Protein AF-A0A7X8B0V2-F1 (afdb_monomer)

Sequence (85 aa):
MHMDRAIFDLRASVEATSLYILICALLDQGEERVTLNRAFQQWNGTREELMQAADELSRRGVVSFPRGSWGDDDPVRLESRESWR

Mean predicted aligned error: 4.07 Å

Solvent-accessible surface area (backbone atoms only — not comparable to full-atom values): 4962 Å² total; per-residue (Å²): 129,71,74,62,77,65,58,73,74,63,72,56,54,71,60,26,50,50,50,51,52,49,53,26,52,46,42,66,73,66,44,93,67,49,20,57,53,62,51,51,78,78,48,96,70,55,73,65,56,52,51,52,19,51,50,51,32,36,77,24,28,42,33,48,50,66,92,78,47,87,49,50,78,42,47,56,39,82,46,59,76,90,55,47,99

Foldseek 3Di:
DQDDPCLVVLPADPLLSVLLVLLVVCVVVVPPFDFQLNSVVVDPDDSVSSVVSVVRCVVQQQWDFPPPDNPRRTGIDGDDPVRGD

Nearest PDB structures (foldseek):
  2v79-assembly1_B  TM=6.523E-01  e=2.616E-02  Bacillus subtilis
  2jt1-assembly1_A  TM=7.573E-01  e=4.968E-02  Salmonella enterica subsp. enterica serovar Typhimurium str. LT2
  4l9n-assembly1_B  TM=7.043E-01  e=6.021E-02  Staphylococcus aureus
  4lln-assembly2_D  TM=7.128E-01  e=8.847E-02  Staphylococcus aureus
  7dvr-assembly1_A-2  TM=6.060E-01  e=1.386E-01  Streptococcus agalactiae NEM316

Radius of gyration: 11.52 Å; Cα contacts (8 Å, |Δi|>4): 106; chains: 1; bounding box: 26×27×27 Å

pLDDT: mean 88.57, std 8.45, range [55.75, 95.25]

Secondary structure (DSSP, 8-state):
----GGGGTTT--HHHHHHHHHHHHHHHTT-SS-BHHHHHTT-SS-HHHHHHHHHHHHHTTSEE-GGG---TTSBPEEPPGGG--

Structure (mmCIF, N/CA/C/O backbone):
data_AF-A0A7X8B0V2-F1
#
_entry.id   AF-A0A7X8B0V2-F1
#
loop_
_atom_site.group_PDB
_atom_site.id
_atom_site.type_symbol
_atom_site.labe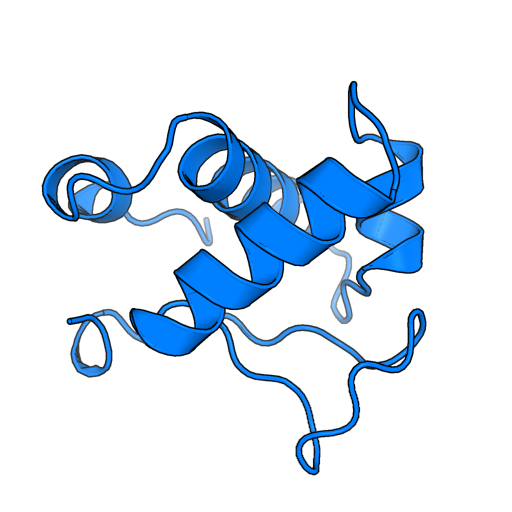l_atom_id
_atom_site.label_alt_id
_atom_site.label_comp_id
_atom_site.label_asym_id
_atom_site.label_entity_id
_atom_site.label_seq_id
_atom_site.pdbx_PDB_ins_code
_atom_site.Cartn_x
_atom_site.Cartn_y
_atom_site.Cartn_z
_atom_site.occupancy
_atom_site.B_iso_or_equiv
_atom_site.auth_seq_id
_atom_site.auth_comp_id
_atom_site.auth_asym_id
_a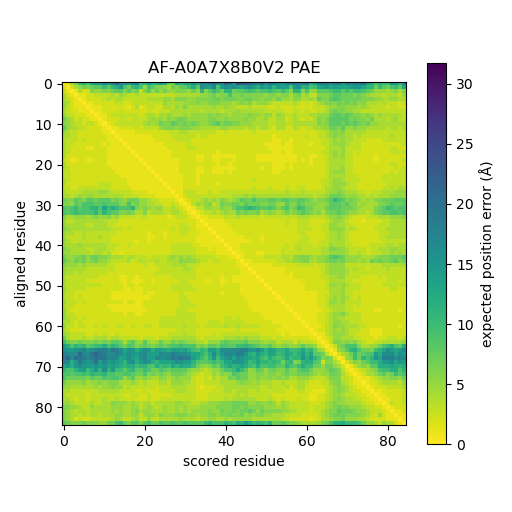tom_site.auth_atom_id
_atom_site.pdbx_PDB_model_num
ATOM 1 N N . MET A 1 1 ? -4.881 5.676 -13.366 1.00 60.91 1 MET A N 1
ATOM 2 C CA . MET A 1 1 ? -5.102 4.283 -12.951 1.00 60.91 1 MET A CA 1
ATOM 3 C C . MET A 1 1 ? -3.773 3.747 -12.467 1.00 60.91 1 MET A C 1
ATOM 5 O O . MET A 1 1 ? -2.917 3.430 -13.285 1.00 60.91 1 MET A O 1
ATOM 9 N N . HIS A 1 2 ? -3.579 3.772 -11.152 1.00 78.94 2 HIS A N 1
ATOM 10 C CA . HIS A 1 2 ? -2.307 3.424 -10.502 1.00 78.94 2 HIS A CA 1
ATOM 11 C C . HIS A 1 2 ? -2.220 1.942 -10.103 1.00 78.94 2 HIS A C 1
ATOM 13 O O . HIS A 1 2 ? -1.141 1.450 -9.790 1.00 78.94 2 HIS A O 1
ATOM 19 N N . MET A 1 3 ? -3.351 1.232 -10.113 1.00 85.12 3 MET A N 1
ATOM 20 C CA . MET A 1 3 ? -3.439 -0.162 -9.686 1.00 85.12 3 MET A CA 1
ATOM 21 C C . MET A 1 3 ? -2.928 -1.132 -10.760 1.00 85.12 3 MET A C 1
ATOM 23 O O . MET A 1 3 ? -3.468 -1.188 -11.866 1.00 85.12 3 MET A O 1
ATOM 27 N N . ASP A 1 4 ? -1.957 -1.966 -10.393 1.00 89.81 4 ASP A N 1
ATOM 28 C CA . ASP A 1 4 ? -1.486 -3.114 -11.165 1.00 89.81 4 ASP A CA 1
ATOM 29 C C . ASP A 1 4 ? -2.069 -4.406 -10.571 1.00 89.81 4 ASP A C 1
ATOM 31 O O . ASP A 1 4 ? -1.992 -4.675 -9.370 1.00 89.81 4 ASP A O 1
ATOM 35 N N . ARG A 1 5 ? -2.678 -5.225 -11.433 1.00 88.44 5 ARG A N 1
ATOM 36 C CA . ARG A 1 5 ? -3.311 -6.494 -11.049 1.00 88.44 5 ARG A CA 1
ATOM 37 C C . ARG A 1 5 ? -2.310 -7.542 -10.566 1.00 88.44 5 ARG A C 1
ATOM 39 O O . ARG A 1 5 ? -2.724 -8.460 -9.865 1.00 88.44 5 ARG A O 1
ATOM 46 N N . ALA A 1 6 ? -1.025 -7.396 -10.885 1.00 88.75 6 ALA A N 1
ATOM 47 C CA . ALA A 1 6 ? 0.023 -8.298 -10.417 1.00 88.75 6 ALA A CA 1
ATOM 48 C C . ALA A 1 6 ? 0.142 -8.344 -8.880 1.00 88.75 6 ALA A C 1
ATOM 50 O O . ALA A 1 6 ? 0.744 -9.274 -8.348 1.00 88.75 6 ALA A O 1
ATOM 51 N N . ILE A 1 7 ? -0.460 -7.393 -8.145 1.00 91.06 7 ILE A N 1
ATOM 52 C CA . ILE A 1 7 ? -0.474 -7.410 -6.674 1.00 91.06 7 ILE A CA 1
ATOM 53 C C . ILE A 1 7 ? -1.105 -8.694 -6.122 1.00 91.06 7 ILE A C 1
ATOM 55 O O . ILE A 1 7 ? -0.675 -9.213 -5.095 1.00 91.06 7 ILE A O 1
ATOM 59 N N . PHE A 1 8 ? -2.081 -9.256 -6.838 1.00 89.31 8 PHE A N 1
ATOM 60 C CA . PHE A 1 8 ? -2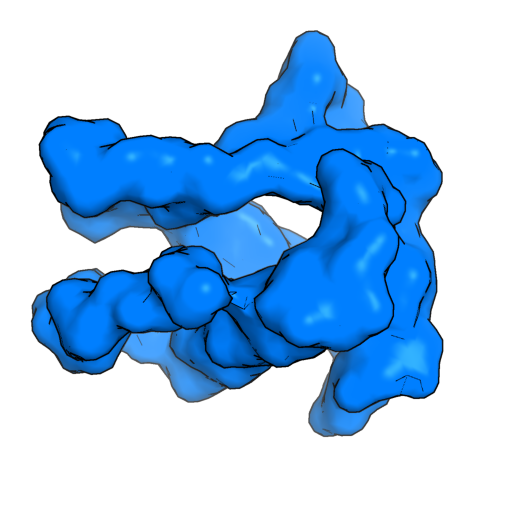.742 -10.496 -6.441 1.00 89.31 8 PHE A CA 1
ATOM 61 C C . PHE A 1 8 ? -1.862 -11.735 -6.662 1.00 89.31 8 PHE A C 1
ATOM 63 O O . PHE A 1 8 ? -2.054 -12.749 -5.992 1.00 89.31 8 PHE A O 1
ATOM 70 N N . ASP A 1 9 ? -0.856 -11.643 -7.536 1.00 90.81 9 ASP A N 1
ATOM 71 C CA . ASP A 1 9 ? 0.096 -12.727 -7.799 1.00 90.81 9 ASP A CA 1
ATOM 72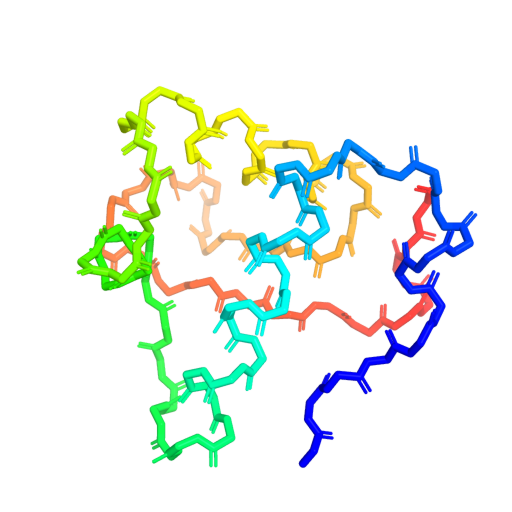 C C . ASP A 1 9 ? 1.240 -12.759 -6.769 1.00 90.81 9 ASP A C 1
ATOM 74 O O . ASP A 1 9 ? 1.852 -13.808 -6.558 1.00 90.81 9 ASP A O 1
ATOM 78 N N . LEU A 1 10 ? 1.493 -11.643 -6.068 1.00 87.12 10 LEU A N 1
ATOM 79 C CA . LEU A 1 10 ? 2.542 -11.516 -5.044 1.00 87.12 10 LEU A CA 1
ATOM 80 C C . LEU A 1 10 ? 2.291 -12.376 -3.795 1.00 87.12 10 LEU A C 1
ATOM 82 O O . LEU A 1 10 ? 3.189 -12.520 -2.965 1.00 87.12 10 LEU A O 1
ATOM 86 N N . ARG A 1 11 ? 1.092 -12.957 -3.628 1.00 89.44 11 ARG A N 1
ATOM 87 C CA . ARG A 1 11 ? 0.685 -13.667 -2.397 1.00 89.44 11 ARG A CA 1
ATOM 88 C C . ARG A 1 11 ? 0.971 -12.832 -1.140 1.00 89.44 11 ARG A C 1
ATOM 90 O O . ARG A 1 11 ? 1.463 -13.355 -0.138 1.00 89.44 11 ARG A O 1
ATOM 97 N N . ALA A 1 12 ? 0.747 -11.522 -1.238 1.00 90.75 12 ALA A N 1
ATOM 98 C CA . ALA A 1 12 ? 0.783 -10.626 -0.094 1.00 90.75 12 ALA A CA 1
ATOM 99 C C . ALA A 1 12 ? -0.372 -10.951 0.863 1.00 90.75 12 ALA A C 1
ATOM 101 O O . ALA A 1 12 ? -1.364 -11.564 0.452 1.00 90.75 12 ALA A O 1
ATOM 102 N N . SER A 1 13 ? -0.253 -10.552 2.129 1.00 94.25 13 SER A N 1
ATOM 103 C CA . SER A 1 13 ? -1.390 -10.617 3.052 1.00 94.25 13 SER A CA 1
ATOM 104 C C . SER A 1 13 ? -2.593 -9.838 2.506 1.00 94.25 13 SER A C 1
ATOM 106 O O . SER A 1 13 ? -2.475 -8.968 1.629 1.00 94.25 13 SER A O 1
ATOM 108 N N . VAL A 1 14 ? -3.781 -10.162 3.018 1.00 94.25 14 VAL A N 1
ATOM 109 C CA . VAL A 1 14 ? -5.012 -9.454 2.641 1.00 94.25 14 VAL A CA 1
ATOM 110 C C . VAL A 1 14 ? -4.889 -7.984 3.032 1.00 94.25 14 VAL A C 1
ATOM 112 O O . VAL A 1 14 ? -5.287 -7.108 2.268 1.00 94.25 14 VAL A O 1
ATOM 115 N N . GLU A 1 15 ? -4.267 -7.713 4.172 1.00 95.12 15 GLU A N 1
ATOM 116 C CA . GLU A 1 15 ? -3.997 -6.393 4.716 1.00 95.12 15 GLU A CA 1
ATOM 117 C C . GLU A 1 15 ? -3.034 -5.611 3.810 1.00 95.12 15 GLU A C 1
ATOM 119 O O . GLU A 1 15 ? -3.360 -4.505 3.381 1.00 95.12 15 GLU A O 1
ATOM 124 N N . ALA A 1 16 ? -1.899 -6.200 3.419 1.00 94.69 16 ALA A N 1
ATOM 125 C CA . ALA A 1 16 ? -0.958 -5.582 2.479 1.00 94.69 16 ALA A CA 1
ATOM 126 C C . ALA A 1 16 ? -1.611 -5.287 1.120 1.00 94.69 16 ALA A C 1
ATOM 128 O O . ALA A 1 16 ? -1.487 -4.186 0.583 1.00 94.69 16 ALA A O 1
ATOM 129 N N . THR A 1 17 ? -2.374 -6.240 0.584 1.00 94.94 17 THR A N 1
ATOM 130 C CA . THR A 1 17 ? -3.103 -6.056 -0.681 1.00 94.94 17 THR A CA 1
ATOM 131 C C . THR A 1 17 ? -4.147 -4.943 -0.564 1.00 94.94 17 THR A C 1
ATOM 133 O O . THR A 1 17 ? -4.263 -4.101 -1.455 1.00 94.94 17 THR A O 1
ATOM 136 N N . SER A 1 18 ? -4.882 -4.898 0.549 1.00 95.12 18 SER A N 1
ATOM 137 C CA . SER A 1 18 ? -5.886 -3.864 0.821 1.00 95.12 18 SER A CA 1
ATOM 138 C C . SER A 1 18 ? -5.251 -2.481 0.944 1.00 95.12 18 SER A C 1
ATOM 140 O O . SER A 1 18 ? -5.779 -1.517 0.393 1.00 95.12 18 SER A O 1
ATOM 142 N N . LEU A 1 19 ? -4.096 -2.381 1.609 1.00 95.12 19 L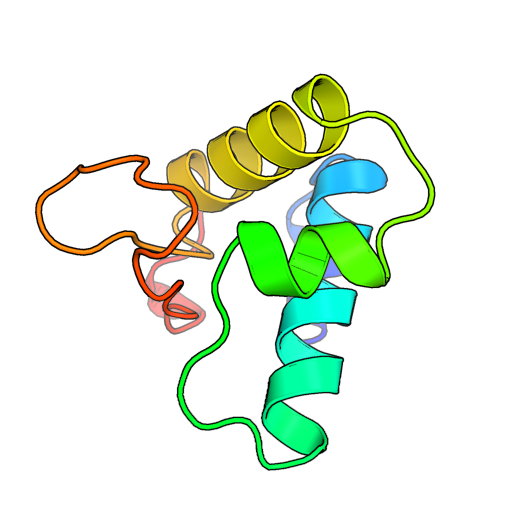EU A N 1
ATOM 143 C CA . LEU A 1 19 ? -3.358 -1.127 1.737 1.00 95.12 19 LEU A CA 1
ATOM 144 C C . LEU A 1 19 ? -2.860 -0.632 0.374 1.00 95.12 19 LEU A C 1
ATOM 146 O O . LEU A 1 19 ? -3.008 0.549 0.071 1.00 95.12 19 LEU A O 1
ATOM 150 N N . TYR A 1 20 ? -2.333 -1.520 -0.473 1.00 95.00 20 TYR A N 1
ATOM 151 C CA . TYR A 1 20 ? -1.944 -1.166 -1.840 1.00 95.00 20 TYR A CA 1
ATOM 152 C C . TYR A 1 20 ? -3.123 -0.589 -2.634 1.00 95.00 20 TYR A C 1
ATOM 154 O O . TYR A 1 20 ? -3.011 0.487 -3.220 1.00 95.00 20 TYR A O 1
ATOM 162 N N . ILE A 1 21 ? -4.275 -1.270 -2.603 1.00 94.38 21 ILE A N 1
ATOM 163 C CA . ILE A 1 21 ? -5.495 -0.818 -3.286 1.00 94.38 21 ILE A CA 1
ATOM 164 C C . ILE A 1 21 ? -5.929 0.553 -2.764 1.00 94.38 21 ILE A C 1
ATOM 166 O O . ILE A 1 21 ? -6.272 1.428 -3.560 1.00 94.38 21 ILE A O 1
ATOM 170 N N . LEU A 1 22 ? -5.885 0.757 -1.446 1.00 94.81 22 LEU A N 1
ATOM 171 C CA . LEU A 1 22 ? -6.222 2.032 -0.825 1.00 94.81 22 LEU A CA 1
ATOM 172 C C . LEU A 1 22 ? -5.291 3.157 -1.294 1.00 94.81 22 LEU A C 1
ATOM 174 O O . LEU A 1 22 ? -5.771 4.216 -1.689 1.00 94.81 22 LEU A O 1
ATOM 178 N N . ILE A 1 23 ? -3.976 2.924 -1.316 1.00 93.81 23 ILE A N 1
ATOM 179 C CA . ILE A 1 23 ? -3.000 3.903 -1.816 1.00 93.81 23 ILE A CA 1
ATOM 180 C C . ILE A 1 23 ? -3.288 4.240 -3.284 1.00 93.81 23 ILE A C 1
ATOM 182 O O . ILE A 1 23 ? -3.347 5.416 -3.639 1.00 93.81 23 ILE A O 1
ATOM 186 N N . CYS A 1 24 ? -3.527 3.238 -4.137 1.00 93.19 24 CYS A N 1
ATOM 187 C CA . CYS A 1 24 ? -3.894 3.467 -5.536 1.00 93.19 24 CYS A CA 1
ATOM 188 C C . CYS A 1 24 ? -5.181 4.289 -5.674 1.00 93.19 24 CYS A C 1
ATOM 190 O O . CYS A 1 24 ? -5.239 5.179 -6.520 1.00 93.19 24 CYS A O 1
ATOM 192 N N . ALA A 1 25 ? -6.194 4.015 -4.849 1.00 93.19 25 ALA A N 1
ATOM 193 C CA . ALA A 1 25 ? -7.456 4.746 -4.865 1.00 93.19 25 ALA A CA 1
ATOM 194 C C . ALA A 1 25 ? -7.273 6.218 -4.465 1.00 93.19 25 ALA A C 1
ATOM 196 O O . ALA A 1 25 ? -7.829 7.093 -5.125 1.00 93.19 25 ALA A O 1
ATOM 197 N N . LEU A 1 26 ? -6.466 6.498 -3.436 1.00 92.56 26 LEU A N 1
ATOM 198 C CA . LEU A 1 26 ? -6.138 7.863 -3.008 1.00 92.56 26 LEU A CA 1
ATOM 199 C C . LEU A 1 26 ? -5.379 8.631 -4.106 1.00 92.56 26 LEU A C 1
ATOM 201 O O . LEU A 1 26 ? -5.719 9.772 -4.415 1.00 92.56 26 LEU A O 1
ATOM 205 N N . LEU A 1 27 ? -4.412 7.987 -4.768 1.00 91.31 27 LEU A N 1
ATOM 206 C CA . LEU A 1 27 ? -3.697 8.577 -5.909 1.00 91.31 27 LEU A CA 1
ATOM 207 C C . LEU A 1 27 ? -4.638 8.849 -7.096 1.00 91.31 27 LEU A C 1
ATOM 209 O O . LEU A 1 27 ? -4.587 9.918 -7.703 1.00 91.31 27 LEU A O 1
ATOM 213 N N . ASP A 1 28 ? -5.531 7.908 -7.422 1.00 90.06 28 ASP A N 1
ATOM 214 C CA . ASP A 1 28 ? -6.510 8.068 -8.506 1.00 90.06 28 ASP A CA 1
ATOM 215 C C . ASP A 1 28 ? -7.590 9.133 -8.178 1.00 90.06 28 ASP A C 1
ATOM 217 O O . ASP A 1 28 ? -8.219 9.658 -9.098 1.00 90.06 28 ASP A O 1
ATOM 221 N N . GLN A 1 29 ? -7.764 9.518 -6.905 1.00 89.75 29 GLN A N 1
ATOM 222 C CA . GLN A 1 29 ? -8.565 10.680 -6.474 1.00 89.75 29 GLN A CA 1
ATOM 223 C C . GLN A 1 29 ? -7.845 12.029 -6.662 1.00 89.75 29 GLN A C 1
ATOM 225 O O . GLN A 1 29 ? -8.443 13.079 -6.421 1.00 89.75 29 GLN A O 1
ATOM 230 N N . GLY A 1 30 ? -6.591 12.020 -7.124 1.00 86.25 30 GLY A N 1
ATOM 231 C CA . GLY A 1 30 ? -5.786 13.218 -7.356 1.00 86.25 30 GLY A CA 1
ATOM 232 C C . GLY A 1 30 ? -4.897 13.616 -6.177 1.00 86.25 30 GLY A C 1
ATOM 233 O O . GLY A 1 30 ? -4.317 14.701 -6.202 1.00 86.25 30 GLY A O 1
ATOM 234 N N . GLU A 1 31 ? -4.761 12.773 -5.148 1.00 86.19 31 GLU A N 1
ATOM 235 C CA . GLU A 1 31 ? -3.788 13.017 -4.083 1.00 86.19 31 GLU A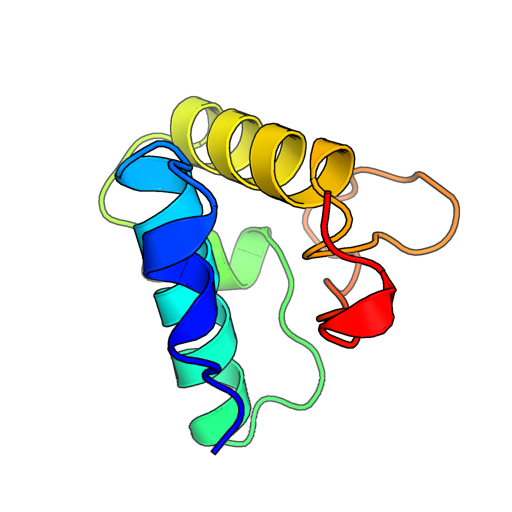 CA 1
ATOM 236 C C . GLU A 1 31 ? -2.375 12.733 -4.610 1.00 86.19 31 GLU A C 1
ATOM 238 O O . GLU A 1 31 ? -1.983 11.587 -4.762 1.00 86.19 31 GLU A O 1
ATOM 243 N N . GLU A 1 32 ? -1.568 13.761 -4.882 1.00 79.81 32 GLU A N 1
ATOM 244 C CA . GLU A 1 32 ? -0.203 13.570 -5.415 1.00 79.81 32 GLU A CA 1
ATOM 245 C C . GLU A 1 32 ? 0.788 12.990 -4.386 1.00 79.81 32 GLU A C 1
ATOM 247 O O . GLU A 1 32 ? 1.896 12.575 -4.735 1.00 79.81 32 GLU A O 1
ATOM 252 N N . ARG A 1 33 ? 0.428 13.017 -3.095 1.00 84.69 33 ARG A N 1
ATOM 253 C CA . ARG A 1 33 ? 1.285 12.616 -1.971 1.00 84.69 33 ARG A CA 1
ATOM 254 C C . ARG A 1 33 ? 0.469 11.900 -0.902 1.00 84.69 33 ARG A C 1
ATOM 256 O O . ARG A 1 33 ? -0.025 12.526 0.030 1.00 84.69 33 ARG A O 1
ATOM 263 N N . VAL A 1 34 ? 0.361 10.584 -1.028 1.00 90.88 34 VAL A N 1
ATOM 264 C CA . VAL A 1 34 ? -0.292 9.744 -0.019 1.00 90.88 34 VAL A CA 1
ATOM 265 C C . VAL A 1 34 ? 0.688 9.454 1.114 1.00 90.88 34 VAL A C 1
ATOM 267 O O . VAL A 1 34 ? 1.808 9.021 0.864 1.00 90.88 34 VAL A O 1
ATOM 270 N N . THR A 1 35 ? 0.274 9.679 2.358 1.00 92.38 35 THR A N 1
ATOM 271 C CA . THR A 1 35 ? 1.035 9.333 3.571 1.00 92.38 35 THR A CA 1
ATOM 272 C C . THR A 1 35 ? 0.356 8.180 4.313 1.00 92.38 35 THR A C 1
ATOM 274 O O . THR A 1 35 ? -0.825 7.897 4.085 1.00 92.38 35 THR A O 1
ATOM 277 N N . LEU A 1 36 ? 1.066 7.509 5.227 1.00 91.12 36 LEU A N 1
ATOM 278 C CA . LEU A 1 36 ? 0.458 6.448 6.045 1.00 91.12 36 LEU A CA 1
ATOM 279 C C . LEU A 1 36 ? -0.624 6.996 6.981 1.00 91.12 36 LEU A C 1
ATOM 281 O O . LEU A 1 36 ? -1.640 6.335 7.178 1.00 91.12 36 LEU A O 1
ATOM 285 N N . ASN A 1 37 ? -0.446 8.209 7.510 1.00 91.38 37 ASN A N 1
ATOM 286 C CA . ASN A 1 37 ? -1.456 8.902 8.311 1.00 91.38 37 ASN A CA 1
ATOM 287 C C . ASN A 1 37 ? -2.745 9.127 7.506 1.00 91.38 37 ASN A C 1
ATOM 289 O O . ASN A 1 37 ? -3.852 8.854 7.969 1.00 91.38 37 ASN A O 1
ATOM 293 N N . ARG A 1 38 ? -2.600 9.555 6.247 1.00 93.19 38 ARG A N 1
ATOM 294 C CA . ARG A 1 38 ? -3.733 9.758 5.344 1.00 93.19 38 ARG A CA 1
ATOM 295 C C . ARG A 1 38 ? -4.438 8.447 5.006 1.00 93.19 38 ARG A C 1
ATOM 297 O O . ARG A 1 38 ? -5.664 8.392 5.091 1.00 93.19 38 ARG A O 1
ATOM 304 N N . ALA A 1 39 ? -3.682 7.399 4.679 1.00 92.81 39 ALA A N 1
ATOM 305 C CA . ALA A 1 39 ? -4.232 6.065 4.449 1.00 92.81 39 ALA A CA 1
ATOM 306 C C . ALA A 1 39 ? -4.965 5.540 5.695 1.00 92.81 39 ALA A C 1
ATOM 308 O O . ALA A 1 39 ? -6.062 5.000 5.579 1.00 92.81 39 ALA A O 1
ATOM 309 N N . PHE A 1 40 ? -4.426 5.783 6.893 1.00 94.25 40 PHE A N 1
ATOM 310 C CA . PHE A 1 40 ? -5.042 5.367 8.152 1.00 94.25 40 PHE A CA 1
ATOM 311 C C . PHE A 1 40 ? -6.443 5.956 8.369 1.00 94.25 40 PHE A C 1
ATOM 313 O O . PHE A 1 40 ? -7.310 5.275 8.905 1.00 94.25 40 PHE A O 1
ATOM 320 N N . GLN A 1 41 ? -6.726 7.166 7.877 1.00 93.69 41 GLN A N 1
ATOM 321 C CA . GLN A 1 41 ? -8.067 7.762 7.977 1.00 93.69 41 GLN A CA 1
ATOM 322 C C . GLN A 1 41 ? -9.159 6.997 7.212 1.00 93.69 41 GLN A C 1
ATOM 324 O O . GLN A 1 41 ? -10.340 7.175 7.500 1.00 93.69 41 GLN A O 1
ATOM 329 N N . GLN A 1 42 ? -8.783 6.194 6.216 1.00 93.69 42 GLN A N 1
ATOM 330 C CA . GLN A 1 42 ? -9.696 5.347 5.438 1.00 93.69 42 GLN A CA 1
ATOM 331 C C . GLN A 1 42 ? -9.441 3.850 5.672 1.00 93.69 42 GLN A C 1
ATOM 333 O O . GLN A 1 42 ? -10.088 3.003 5.056 1.00 93.69 42 GLN A O 1
ATOM 338 N N . TRP A 1 43 ? -8.507 3.519 6.563 1.00 95.25 43 TRP A N 1
ATOM 339 C CA . TRP A 1 43 ? -8.155 2.154 6.912 1.00 95.25 43 TRP A CA 1
ATOM 340 C C . TRP A 1 43 ? -9.174 1.572 7.889 1.00 95.25 43 TRP A C 1
ATOM 342 O O . TRP A 1 43 ? -9.542 2.207 8.875 1.00 95.25 43 TRP A O 1
ATOM 352 N N . ASN A 1 44 ? -9.615 0.341 7.636 1.00 90.00 44 ASN A N 1
ATOM 353 C CA . ASN A 1 44 ? -10.570 -0.358 8.493 1.00 90.00 44 ASN A CA 1
ATOM 354 C C . ASN A 1 44 ? -9.856 -1.382 9.388 1.00 90.00 44 ASN A C 1
ATOM 356 O O . ASN A 1 44 ? -10.103 -2.582 9.293 1.00 90.00 44 ASN A O 1
ATOM 360 N N . GLY A 1 45 ? -8.930 -0.895 10.211 1.00 91.56 45 GLY A N 1
ATOM 361 C CA . GLY A 1 45 ? -8.112 -1.703 11.108 1.00 91.56 45 GLY A CA 1
ATOM 362 C C . GLY A 1 45 ? -7.306 -0.835 12.069 1.00 91.56 45 GLY A C 1
ATOM 363 O O . GLY A 1 45 ? -7.446 0.389 12.117 1.00 91.56 45 GLY A O 1
ATOM 364 N N . THR A 1 46 ? -6.450 -1.475 12.844 1.00 94.25 46 THR A N 1
ATOM 365 C CA . THR A 1 46 ? -5.559 -0.822 13.800 1.00 94.25 46 THR A CA 1
ATOM 366 C C . THR A 1 46 ? -4.375 -0.155 13.109 1.00 94.25 46 THR A C 1
ATOM 368 O O . THR A 1 46 ? -4.053 -0.406 11.941 1.00 94.25 46 THR A O 1
ATOM 371 N N . ARG A 1 47 ? -3.707 0.725 13.858 1.00 91.56 47 ARG A N 1
ATOM 372 C CA . ARG A 1 47 ? -2.502 1.408 13.391 1.00 91.56 47 ARG A CA 1
ATOM 373 C C . ARG A 1 47 ? -1.376 0.405 13.148 1.00 91.56 47 ARG A C 1
ATOM 375 O O . ARG A 1 47 ? -0.653 0.508 12.160 1.00 91.56 47 ARG A O 1
ATOM 382 N N . GLU A 1 48 ? -1.273 -0.578 14.030 1.00 92.19 48 GLU A N 1
ATOM 383 C CA . GLU A 1 48 ? -0.303 -1.661 13.989 1.00 92.19 48 GLU A CA 1
ATOM 384 C C . GLU A 1 48 ? -0.486 -2.531 12.741 1.00 92.19 48 GLU A C 1
ATOM 386 O O . GLU A 1 48 ? 0.494 -2.816 12.057 1.00 92.19 48 GLU A O 1
ATOM 391 N N . GLU A 1 49 ? -1.725 -2.898 12.396 1.00 94.69 49 GLU A N 1
ATOM 392 C CA . GLU A 1 49 ? -2.034 -3.656 11.172 1.00 94.69 49 GLU A CA 1
ATOM 393 C C . GLU A 1 49 ? -1.645 -2.881 9.909 1.00 94.69 49 GLU A C 1
ATOM 395 O O . GLU A 1 49 ? -1.034 -3.446 9.003 1.00 94.69 49 GLU A O 1
ATOM 400 N N . LEU A 1 50 ? -1.925 -1.573 9.863 1.00 94.12 50 LEU A N 1
ATOM 401 C CA . LEU A 1 50 ? -1.510 -0.725 8.743 1.00 94.12 50 LEU A CA 1
ATOM 402 C C . LEU A 1 50 ? 0.017 -0.664 8.618 1.00 94.12 50 LEU A C 1
ATOM 404 O O . LEU A 1 50 ? 0.550 -0.749 7.512 1.00 94.12 50 LEU A O 1
ATOM 408 N N . MET A 1 51 ? 0.732 -0.540 9.738 1.00 92.12 51 MET A N 1
ATOM 409 C CA . MET A 1 51 ? 2.196 -0.540 9.737 1.00 92.12 51 MET A CA 1
ATOM 410 C C . MET A 1 51 ? 2.773 -1.888 9.293 1.00 92.12 51 MET A C 1
ATOM 412 O O . MET A 1 51 ? 3.726 -1.909 8.519 1.00 92.12 51 MET A O 1
ATOM 416 N N . GLN A 1 52 ? 2.191 -3.007 9.728 1.00 93.81 52 GLN A N 1
ATOM 417 C CA . GLN A 1 52 ? 2.610 -4.344 9.293 1.00 93.81 52 GLN A CA 1
ATOM 418 C C . GLN A 1 52 ? 2.372 -4.558 7.794 1.00 93.81 52 GLN A C 1
ATOM 420 O O . GLN A 1 52 ? 3.253 -5.063 7.099 1.00 93.81 52 GLN A O 1
ATOM 425 N N . ALA A 1 53 ? 1.219 -4.123 7.283 1.00 94.88 53 ALA A N 1
ATOM 426 C CA . ALA A 1 53 ? 0.899 -4.152 5.859 1.00 94.88 53 ALA A CA 1
ATOM 427 C C . ALA A 1 53 ? 1.890 -3.308 5.038 1.00 94.88 53 ALA A C 1
ATOM 429 O O . ALA A 1 53 ? 2.390 -3.755 4.005 1.00 94.88 53 ALA A O 1
ATOM 430 N N . ALA A 1 54 ? 2.214 -2.105 5.516 1.00 93.62 54 ALA A N 1
ATOM 431 C CA . ALA A 1 54 ? 3.185 -1.213 4.891 1.00 93.62 54 ALA A CA 1
ATOM 432 C C . ALA A 1 54 ? 4.604 -1.811 4.878 1.00 93.62 54 ALA A C 1
ATOM 434 O O . ALA A 1 54 ? 5.299 -1.740 3.863 1.00 93.62 54 ALA A O 1
ATOM 435 N N . ASP A 1 55 ? 5.016 -2.439 5.981 1.00 92.88 55 ASP A N 1
ATOM 436 C CA . ASP A 1 55 ? 6.279 -3.172 6.089 1.00 92.88 55 ASP A CA 1
ATOM 437 C C . ASP A 1 55 ? 6.357 -4.359 5.130 1.00 92.88 55 ASP A C 1
ATOM 439 O O . ASP A 1 55 ? 7.365 -4.540 4.443 1.00 92.88 55 ASP A O 1
ATOM 443 N N . GLU A 1 56 ? 5.280 -5.129 5.001 1.00 94.88 56 GLU A N 1
ATOM 444 C CA . GLU A 1 56 ? 5.225 -6.218 4.034 1.00 94.88 56 GLU A CA 1
ATOM 445 C C . GLU A 1 56 ? 5.355 -5.710 2.590 1.00 94.88 56 GLU A C 1
ATOM 447 O O . GLU A 1 56 ? 6.174 -6.232 1.829 1.00 94.88 56 GLU A O 1
ATOM 452 N N . LEU A 1 57 ? 4.594 -4.678 2.210 1.00 93.88 57 LEU A N 1
ATOM 453 C CA . LEU A 1 57 ? 4.679 -4.085 0.871 1.00 93.88 57 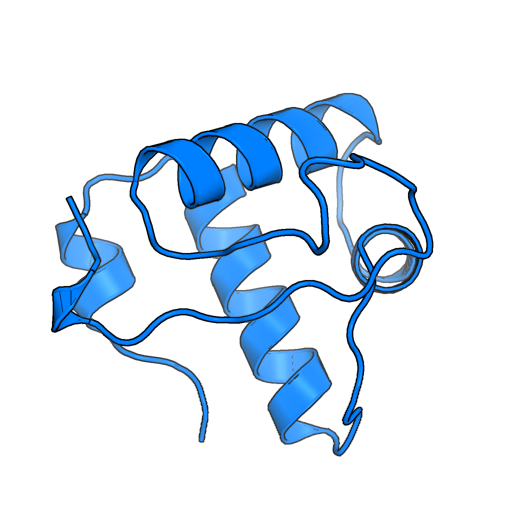LEU A CA 1
ATOM 454 C C . LEU A 1 57 ? 6.076 -3.519 0.580 1.00 93.88 57 LEU A C 1
ATOM 456 O O . LEU A 1 57 ? 6.574 -3.655 -0.538 1.00 93.88 57 LEU A O 1
ATOM 460 N N . SER A 1 58 ? 6.718 -2.919 1.583 1.00 92.69 58 SER A N 1
ATOM 461 C CA . SER A 1 58 ? 8.082 -2.393 1.482 1.00 92.69 58 SER A CA 1
ATOM 462 C C . SER A 1 58 ? 9.103 -3.508 1.261 1.00 92.69 58 SER A C 1
ATOM 464 O O . SER A 1 58 ? 9.906 -3.452 0.328 1.00 92.69 58 SER A O 1
ATOM 466 N N . ARG A 1 59 ? 9.022 -4.592 2.046 1.00 92.00 59 ARG A N 1
ATOM 467 C CA . ARG A 1 59 ? 9.887 -5.776 1.884 1.00 92.00 59 ARG A CA 1
ATOM 468 C C . ARG A 1 59 ? 9.725 -6.449 0.522 1.00 92.00 59 ARG A C 1
ATOM 470 O O . ARG A 1 59 ? 10.695 -6.991 -0.004 1.00 92.00 59 ARG A O 1
ATOM 477 N N . ARG A 1 60 ? 8.522 -6.387 -0.049 1.00 92.88 60 ARG A N 1
ATOM 478 C CA . ARG A 1 60 ? 8.203 -6.886 -1.396 1.00 92.88 60 ARG A CA 1
ATOM 479 C C . ARG A 1 60 ? 8.551 -5.900 -2.510 1.00 92.88 60 ARG A C 1
ATOM 481 O O . ARG A 1 60 ? 8.330 -6.214 -3.671 1.00 92.88 60 ARG A O 1
ATOM 488 N N . GLY A 1 61 ? 9.082 -4.720 -2.185 1.00 92.44 61 GLY A N 1
ATOM 489 C CA . GLY A 1 61 ? 9.468 -3.708 -3.168 1.00 92.44 61 GLY A CA 1
ATOM 490 C C . GLY A 1 61 ? 8.290 -3.062 -3.898 1.00 92.44 61 GLY A C 1
ATOM 491 O O . GLY A 1 61 ? 8.488 -2.524 -4.980 1.00 92.44 61 GLY A O 1
ATOM 492 N N . VAL A 1 62 ? 7.078 -3.137 -3.334 1.00 93.75 62 VAL A N 1
ATOM 493 C CA . VAL A 1 62 ? 5.860 -2.524 -3.893 1.00 93.75 62 VAL A CA 1
ATOM 494 C C . VAL A 1 62 ? 5.766 -1.050 -3.516 1.00 93.75 62 VAL A C 1
ATOM 496 O O . VAL A 1 62 ? 5.290 -0.235 -4.307 1.00 93.75 62 VAL A O 1
ATOM 499 N N . VAL A 1 63 ? 6.221 -0.704 -2.310 1.00 92.31 63 VAL A N 1
ATOM 500 C CA . VAL A 1 63 ? 6.253 0.677 -1.825 1.00 92.31 63 VAL A CA 1
ATOM 501 C C . VAL A 1 63 ? 7.625 1.051 -1.289 1.00 92.31 63 VAL A C 1
ATOM 503 O O . VAL A 1 63 ? 8.366 0.195 -0.811 1.00 92.31 63 VAL A O 1
ATOM 506 N N . SER A 1 64 ? 7.949 2.340 -1.321 1.00 90.25 64 SER A N 1
ATOM 507 C CA . SER A 1 64 ? 9.144 2.882 -0.677 1.00 90.25 64 SER A CA 1
ATOM 508 C C . SER A 1 64 ? 8.836 4.141 0.135 1.00 90.25 64 SER A C 1
ATOM 510 O O . SER A 1 64 ? 7.890 4.884 -0.147 1.00 90.25 64 SER A O 1
ATOM 512 N N . PHE A 1 65 ? 9.661 4.371 1.159 1.00 84.50 65 PHE A N 1
ATOM 513 C CA . PHE A 1 65 ? 9.582 5.526 2.052 1.00 84.50 65 PHE A CA 1
ATOM 514 C C . PHE A 1 65 ? 10.834 6.401 1.889 1.00 84.50 65 PHE A C 1
ATOM 516 O O . PHE A 1 65 ? 11.957 5.876 1.884 1.00 84.50 65 PHE A O 1
ATOM 523 N N . PRO A 1 66 ? 10.697 7.733 1.765 1.00 75.12 66 PRO A N 1
ATOM 524 C CA . PRO A 1 66 ? 11.832 8.639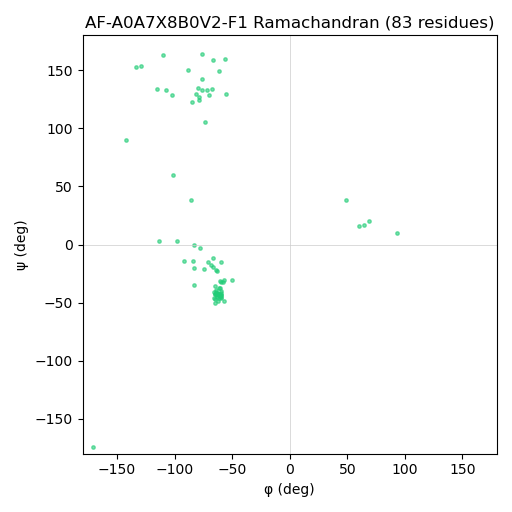 1.692 1.00 75.12 66 PRO A CA 1
ATOM 525 C C . PRO A 1 66 ? 12.758 8.458 2.900 1.00 75.12 66 PRO A C 1
ATOM 527 O O . PRO A 1 66 ? 12.332 8.494 4.049 1.00 75.12 66 PRO A O 1
ATOM 530 N N . ARG A 1 67 ? 14.060 8.293 2.635 1.00 63.50 67 ARG A N 1
ATOM 531 C CA . ARG A 1 67 ? 15.130 8.227 3.653 1.00 63.50 67 ARG A CA 1
ATOM 532 C C . ARG A 1 67 ? 15.020 7.087 4.680 1.00 63.50 67 ARG A C 1
ATOM 534 O O . ARG A 1 67 ? 15.716 7.140 5.689 1.00 63.50 67 ARG A O 1
ATOM 541 N N . GLY A 1 68 ? 14.203 6.058 4.437 1.00 55.75 68 GLY A N 1
ATOM 542 C CA . GLY A 1 68 ? 14.009 4.967 5.405 1.00 55.75 68 GLY A CA 1
ATOM 543 C C . GLY A 1 68 ? 13.353 5.423 6.715 1.00 55.75 68 GLY A C 1
ATOM 544 O O . GLY A 1 68 ? 13.430 4.716 7.718 1.00 55.75 68 GLY A O 1
ATOM 545 N N . SER A 1 69 ? 12.739 6.609 6.709 1.00 59.56 69 SER A N 1
ATOM 546 C CA . SER A 1 69 ? 11.935 7.121 7.809 1.00 59.56 69 SER A CA 1
ATOM 547 C C . SER A 1 69 ? 10.521 6.565 7.664 1.00 59.56 69 SER A C 1
ATOM 549 O O . SER A 1 69 ? 9.881 6.742 6.631 1.00 59.56 69 SER A O 1
ATOM 551 N N . TRP A 1 70 ? 10.048 5.870 8.697 1.00 66.19 70 TRP A N 1
ATOM 552 C CA . TRP A 1 70 ? 8.658 5.425 8.839 1.00 66.19 70 TRP A CA 1
ATOM 553 C C . TRP A 1 70 ? 7.812 6.529 9.482 1.00 66.19 70 TRP A C 1
ATOM 555 O O . TRP A 1 70 ? 7.004 6.260 10.367 1.00 66.19 70 TRP A O 1
ATOM 565 N N . GLY A 1 71 ? 8.063 7.790 9.119 1.00 69.50 71 GLY A N 1
ATOM 566 C CA . GLY A 1 71 ? 7.272 8.902 9.615 1.00 69.50 71 GLY A CA 1
ATOM 567 C C . GLY A 1 71 ? 5.860 8.805 9.056 1.00 69.50 71 GLY A C 1
ATOM 568 O O . GLY A 1 71 ? 5.666 8.589 7.863 1.00 69.50 71 GLY A O 1
ATOM 569 N N . ASP A 1 72 ? 4.860 8.974 9.912 1.00 72.81 72 ASP A N 1
ATOM 570 C CA . ASP A 1 72 ? 3.447 8.849 9.534 1.00 72.81 72 ASP A CA 1
ATOM 571 C C . ASP A 1 72 ? 3.047 9.789 8.389 1.00 72.81 72 ASP A C 1
ATOM 573 O O . ASP A 1 72 ? 2.176 9.459 7.581 1.00 72.81 72 ASP A O 1
ATOM 577 N N . ASP A 1 73 ? 3.711 10.943 8.318 1.00 82.94 73 ASP A N 1
ATOM 578 C CA . ASP A 1 73 ? 3.514 11.986 7.313 1.00 82.94 73 ASP A CA 1
ATOM 579 C C . ASP A 1 73 ? 4.537 11.923 6.164 1.00 82.94 73 ASP A C 1
ATOM 581 O O . ASP A 1 73 ? 4.506 12.764 5.260 1.00 82.94 73 ASP A O 1
ATOM 585 N N . ASP A 1 74 ? 5.433 10.930 6.159 1.00 84.38 74 ASP A N 1
ATOM 586 C CA . ASP A 1 74 ? 6.323 10.707 5.026 1.00 84.38 74 ASP A CA 1
ATOM 587 C C . ASP A 1 74 ? 5.516 10.145 3.838 1.00 84.38 74 ASP A C 1
ATOM 589 O O . ASP A 1 74 ? 4.703 9.226 3.997 1.00 84.38 74 ASP A O 1
ATOM 593 N N . PRO A 1 75 ? 5.704 10.695 2.624 1.00 87.88 75 PRO A N 1
ATOM 594 C CA . PRO A 1 75 ? 4.945 10.261 1.462 1.00 87.88 75 PRO A CA 1
ATOM 595 C C . PRO A 1 75 ? 5.366 8.856 1.031 1.00 87.88 75 PRO A C 1
ATOM 597 O O . PRO A 1 75 ? 6.542 8.602 0.774 1.00 87.88 75 PRO A O 1
ATOM 600 N N . VAL A 1 76 ? 4.386 7.974 0.874 1.00 90.06 76 VAL A N 1
ATOM 601 C CA . VAL A 1 76 ? 4.551 6.636 0.311 1.00 90.06 76 VAL A CA 1
ATOM 602 C C . VAL A 1 76 ? 4.691 6.747 -1.202 1.00 90.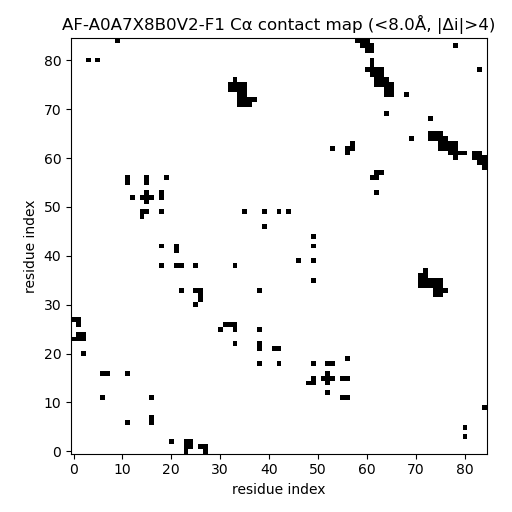06 76 VAL A C 1
ATOM 604 O O . VAL A 1 76 ? 3.904 7.430 -1.862 1.00 90.06 76 VAL A O 1
ATOM 607 N N . ARG A 1 77 ? 5.681 6.061 -1.772 1.00 90.06 77 ARG A N 1
ATOM 608 C CA . ARG A 1 77 ? 5.827 5.930 -3.226 1.00 90.06 77 ARG A CA 1
ATOM 609 C C . ARG A 1 77 ? 5.458 4.525 -3.655 1.00 90.06 77 ARG A C 1
ATOM 611 O O . ARG A 1 77 ? 5.933 3.570 -3.053 1.00 90.06 77 ARG A O 1
ATOM 618 N N . LEU A 1 78 ? 4.637 4.412 -4.697 1.00 90.75 78 LEU A N 1
ATOM 619 C CA . LEU A 1 78 ? 4.432 3.148 -5.396 1.00 90.75 78 LEU A CA 1
ATOM 620 C C . LEU A 1 78 ? 5.616 2.908 -6.332 1.00 90.75 78 LEU A C 1
ATOM 622 O O . LEU A 1 78 ? 5.946 3.765 -7.152 1.00 90.75 78 LEU A O 1
ATOM 626 N N . GLU A 1 79 ? 6.239 1.745 -6.204 1.00 91.31 79 GLU A N 1
ATOM 627 C CA . GLU A 1 79 ? 7.333 1.319 -7.066 1.00 91.31 79 GLU A CA 1
ATOM 628 C C . GLU A 1 79 ? 6.800 0.596 -8.305 1.00 91.31 79 GLU A C 1
ATOM 630 O O . GLU A 1 79 ? 5.759 -0.070 -8.271 1.00 91.31 79 GLU A O 1
ATOM 635 N N . SER A 1 80 ? 7.542 0.695 -9.407 1.00 87.38 80 SER A N 1
ATOM 636 C CA . SER A 1 80 ? 7.237 -0.035 -10.637 1.00 87.38 80 SER A CA 1
ATOM 637 C C . SER A 1 80 ? 7.280 -1.544 -10.409 1.00 87.38 80 SER A C 1
ATOM 639 O O . SER A 1 80 ? 8.097 -2.044 -9.637 1.00 87.38 80 SER A O 1
ATOM 641 N N . ARG A 1 81 ? 6.463 -2.286 -11.164 1.00 86.56 81 ARG A N 1
ATOM 642 C CA . ARG A 1 81 ? 6.378 -3.755 -11.109 1.00 86.56 81 ARG A CA 1
ATOM 643 C C . ARG A 1 81 ? 7.732 -4.473 -11.197 1.00 86.56 81 ARG A C 1
ATOM 645 O O . ARG A 1 81 ? 7.890 -5.551 -10.638 1.00 86.56 81 ARG A O 1
ATOM 652 N N . GLU A 1 82 ? 8.706 -3.897 -11.892 1.00 88.06 82 GLU A N 1
ATOM 653 C CA . GLU A 1 82 ? 10.060 -4.452 -12.028 1.00 88.06 82 GLU A CA 1
ATOM 654 C C . GLU A 1 82 ? 10.817 -4.550 -10.690 1.00 88.06 82 GLU A C 1
ATOM 656 O O . GLU A 1 82 ? 11.730 -5.363 -10.556 1.00 88.06 82 GLU A O 1
ATOM 661 N N . SER A 1 83 ? 10.424 -3.752 -9.694 1.00 87.75 83 SER A N 1
ATOM 662 C CA . SER A 1 83 ? 11.000 -3.755 -8.345 1.00 87.75 83 SER A CA 1
ATOM 663 C C . SER A 1 83 ? 10.389 -4.817 -7.425 1.00 87.75 83 SER A C 1
ATOM 665 O O . SER A 1 83 ? 10.945 -5.076 -6.354 1.00 87.75 83 SER A O 1
ATOM 667 N N . TRP A 1 84 ? 9.256 -5.411 -7.812 1.00 91.75 84 TRP A N 1
ATOM 668 C CA . TRP A 1 84 ? 8.455 -6.273 -6.946 1.00 91.75 84 TRP A CA 1
ATOM 669 C C . TRP A 1 84 ? 9.097 -7.659 -6.778 1.00 91.75 84 TRP A C 1
ATOM 671 O O . TRP A 1 84 ? 9.671 -8.200 -7.726 1.00 91.75 84 TRP A O 1
ATOM 681 N N . ARG A 1 85 ? 9.010 -8.236 -5.572 1.00 84.44 85 ARG A N 1
ATOM 682 C CA . ARG A 1 85 ? 9.664 -9.501 -5.187 1.00 84.44 85 ARG A CA 1
ATOM 683 C C . ARG A 1 85 ? 8.743 -10.455 -4.438 1.00 84.44 85 ARG A C 1
ATOM 685 O O . ARG A 1 85 ? 7.967 -9.990 -3.571 1.00 84.44 85 ARG A O 1
#